Protein AF-A0A7S4EAM8-F1 (afdb_monomer_lite)

Radius of gyration: 18.19 Å; chains: 1; bounding box: 42×33×45 Å

Structure (mmCIF, N/CA/C/O backbone):
data_AF-A0A7S4EAM8-F1
#
_entry.id   AF-A0A7S4EAM8-F1
#
loop_
_atom_site.group_PDB
_atom_site.id
_atom_site.type_symbol
_atom_site.label_atom_id
_atom_site.label_alt_id
_atom_site.label_comp_id
_atom_site.label_asym_id
_atom_site.label_entity_id
_atom_site.label_seq_id
_atom_site.pdbx_PDB_ins_code
_atom_site.Cartn_x
_atom_site.Cartn_y
_atom_site.Cartn_z
_atom_site.occupancy
_atom_site.B_iso_or_equiv
_atom_site.auth_seq_id
_atom_site.auth_comp_id
_atom_site.auth_asym_id
_atom_site.auth_atom_id
_atom_site.pdbx_PDB_model_num
ATOM 1 N N . MET A 1 1 ? 9.326 -19.758 -16.135 1.00 71.94 1 MET A N 1
ATOM 2 C CA . MET A 1 1 ? 10.029 -18.900 -15.150 1.00 71.94 1 MET A CA 1
ATOM 3 C C . MET A 1 1 ? 9.401 -17.519 -14.934 1.00 71.94 1 MET A C 1
ATOM 5 O O . MET A 1 1 ? 9.452 -17.043 -13.809 1.00 71.94 1 MET A O 1
ATOM 9 N N . LEU A 1 2 ? 8.788 -16.874 -15.940 1.00 81.94 2 LEU A N 1
ATOM 10 C CA . LEU A 1 2 ? 8.243 -15.506 -15.801 1.00 81.94 2 LEU A CA 1
ATOM 11 C C . LEU A 1 2 ? 7.154 -15.363 -14.720 1.00 81.94 2 LEU A C 1
ATOM 13 O O . LEU A 1 2 ? 7.096 -14.338 -14.051 1.00 81.94 2 LEU A O 1
ATOM 17 N N . TRP A 1 3 ? 6.347 -16.407 -14.501 1.00 85.50 3 TRP A N 1
ATOM 18 C CA . TRP A 1 3 ? 5.339 -16.429 -13.436 1.00 85.50 3 TRP A CA 1
ATOM 19 C C . TRP A 1 3 ? 5.949 -16.332 -12.032 1.00 85.50 3 TRP A C 1
ATOM 21 O O . TRP A 1 3 ? 5.555 -15.470 -11.258 1.00 85.50 3 TRP A O 1
ATOM 31 N N . TYR A 1 4 ? 6.957 -17.154 -11.717 1.00 88.75 4 TYR A N 1
ATOM 32 C CA . TYR A 1 4 ? 7.618 -17.121 -10.405 1.00 88.75 4 TYR A CA 1
ATOM 33 C C . TYR A 1 4 ? 8.264 -15.769 -10.116 1.00 88.75 4 TYR A C 1
ATOM 35 O O . TYR A 1 4 ? 8.207 -15.287 -8.992 1.00 88.75 4 TYR A O 1
ATOM 43 N N . ARG A 1 5 ? 8.821 -15.126 -11.146 1.00 86.62 5 ARG A N 1
ATOM 44 C CA . ARG A 1 5 ? 9.391 -13.786 -11.019 1.00 86.62 5 ARG A CA 1
ATOM 45 C C . ARG A 1 5 ? 8.332 -12.722 -10.728 1.00 86.62 5 ARG A C 1
ATOM 47 O O . ARG A 1 5 ? 8.554 -11.856 -9.890 1.00 86.62 5 ARG A O 1
ATOM 54 N N . ALA A 1 6 ? 7.194 -12.786 -11.413 1.00 84.81 6 ALA A N 1
ATOM 55 C CA . ALA A 1 6 ? 6.064 -11.900 -11.156 1.00 84.81 6 ALA A CA 1
ATOM 56 C C . ALA A 1 6 ? 5.487 -12.114 -9.745 1.00 84.81 6 ALA A C 1
ATOM 58 O O . ALA A 1 6 ? 5.228 -11.147 -9.035 1.00 84.81 6 ALA A O 1
ATOM 59 N N . ALA A 1 7 ? 5.351 -13.374 -9.321 1.00 89.25 7 ALA A N 1
ATOM 60 C CA . ALA A 1 7 ? 4.890 -13.725 -7.985 1.00 89.25 7 ALA A CA 1
ATOM 61 C C . ALA A 1 7 ? 5.847 -13.208 -6.900 1.00 89.25 7 ALA A C 1
ATOM 63 O O . ALA A 1 7 ? 5.383 -12.580 -5.953 1.00 89.25 7 ALA A O 1
ATOM 64 N N . GLU A 1 8 ? 7.161 -13.411 -7.057 1.00 91.44 8 GLU A N 1
ATOM 65 C CA . GLU A 1 8 ? 8.184 -12.868 -6.153 1.00 91.44 8 GLU A CA 1
ATOM 66 C C . GLU A 1 8 ? 8.023 -11.352 -5.992 1.00 91.44 8 GLU A C 1
ATOM 68 O O . GLU A 1 8 ? 7.968 -10.863 -4.870 1.00 91.44 8 GLU A O 1
ATOM 73 N N . LEU A 1 9 ? 7.871 -10.623 -7.101 1.00 88.56 9 LEU A N 1
ATOM 74 C CA . LEU A 1 9 ? 7.753 -9.166 -7.093 1.00 88.56 9 LEU A CA 1
ATOM 75 C C . LEU A 1 9 ? 6.464 -8.670 -6.411 1.00 88.56 9 LEU A C 1
ATOM 77 O O . LEU A 1 9 ? 6.501 -7.713 -5.639 1.00 88.56 9 LEU A O 1
ATOM 81 N N . LYS A 1 10 ? 5.317 -9.320 -6.661 1.00 87.56 10 LYS A N 1
ATOM 82 C CA . LYS A 1 10 ? 4.053 -8.962 -5.989 1.00 87.56 10 LYS A CA 1
ATOM 83 C C . LYS A 1 10 ? 4.153 -9.196 -4.474 1.00 87.56 10 LYS A C 1
ATOM 85 O O . LYS A 1 10 ? 3.840 -8.292 -3.701 1.00 87.56 10 LYS A O 1
ATOM 90 N N . HIS A 1 11 ? 4.668 -10.351 -4.040 1.00 91.88 11 HIS A N 1
ATOM 91 C CA . HIS A 1 11 ? 4.856 -10.643 -2.610 1.00 91.88 11 HIS A CA 1
ATOM 92 C C . HIS A 1 11 ? 5.830 -9.669 -1.950 1.00 91.88 11 HIS A C 1
ATOM 94 O O . HIS A 1 11 ? 5.585 -9.196 -0.843 1.00 91.88 11 HIS A O 1
ATOM 100 N N . SER A 1 12 ? 6.918 -9.336 -2.641 1.00 91.12 12 SER A N 1
ATOM 101 C CA . SER A 1 12 ? 7.957 -8.471 -2.105 1.00 91.12 12 SER A CA 1
ATOM 102 C C . SER A 1 12 ? 7.451 -7.042 -1.878 1.00 91.12 12 SER A C 1
ATOM 104 O O . SER A 1 12 ? 7.731 -6.451 -0.838 1.00 91.12 12 SER A O 1
ATOM 106 N N . ARG A 1 13 ? 6.649 -6.498 -2.805 1.00 91.31 13 ARG A N 1
ATOM 107 C CA . ARG A 1 13 ? 6.007 -5.178 -2.664 1.00 91.31 13 ARG A CA 1
ATOM 108 C C . ARG A 1 13 ? 5.020 -5.138 -1.504 1.00 91.31 13 ARG A C 1
ATOM 110 O O . ARG A 1 13 ? 5.083 -4.221 -0.688 1.00 91.31 13 ARG A O 1
ATOM 117 N N . VAL A 1 14 ? 4.152 -6.145 -1.404 1.00 91.06 14 VAL A N 1
ATOM 118 C CA . VAL A 1 14 ? 3.183 -6.250 -0.303 1.00 91.06 14 VAL A CA 1
ATOM 119 C C . VAL A 1 14 ? 3.905 -6.378 1.038 1.00 91.06 14 VAL A C 1
ATOM 121 O O . VAL A 1 14 ? 3.537 -5.690 1.984 1.00 91.06 14 VAL A O 1
ATOM 124 N N . ALA A 1 15 ? 4.976 -7.173 1.119 1.00 94.00 15 ALA A N 1
ATOM 125 C CA . ALA A 1 15 ? 5.763 -7.317 2.341 1.00 94.00 15 ALA A CA 1
ATOM 126 C C . ALA A 1 15 ? 6.452 -6.009 2.761 1.00 94.00 15 ALA A C 1
ATOM 128 O O . ALA A 1 15 ? 6.440 -5.667 3.939 1.00 94.00 15 ALA A O 1
ATOM 129 N N . MET A 1 16 ? 7.005 -5.239 1.815 1.00 94.50 16 MET A N 1
ATOM 130 C CA . MET A 1 16 ? 7.590 -3.926 2.122 1.00 94.50 16 MET A CA 1
ATOM 131 C C . MET A 1 16 ? 6.550 -2.956 2.703 1.00 94.50 16 MET A C 1
ATOM 133 O O . MET A 1 16 ? 6.834 -2.297 3.702 1.00 94.50 16 MET A O 1
ATOM 137 N N . LEU A 1 17 ? 5.345 -2.906 2.121 1.00 92.25 17 LEU A N 1
ATOM 138 C CA . LEU A 1 17 ? 4.236 -2.091 2.636 1.00 92.25 17 LEU A CA 1
ATOM 139 C C . LEU A 1 17 ? 3.719 -2.596 3.990 1.00 92.25 17 LEU A C 1
ATOM 141 O O . LEU A 1 17 ? 3.366 -1.798 4.855 1.00 92.25 17 LEU A O 1
ATOM 145 N N . ALA A 1 18 ? 3.692 -3.912 4.199 1.00 92.44 18 ALA A N 1
ATOM 146 C CA . ALA A 1 18 ? 3.283 -4.504 5.467 1.00 92.44 18 ALA A CA 1
ATOM 147 C C . ALA A 1 18 ? 4.270 -4.163 6.592 1.00 92.44 18 ALA A C 1
ATOM 149 O O . ALA A 1 18 ? 3.840 -3.796 7.683 1.00 92.44 18 ALA A O 1
ATOM 150 N N . CYS A 1 19 ? 5.582 -4.205 6.326 1.00 93.44 19 CYS A N 1
ATOM 151 C CA . CYS A 1 19 ? 6.596 -3.833 7.311 1.00 93.44 19 CYS A CA 1
ATOM 152 C C . CYS A 1 19 ? 6.459 -2.373 7.763 1.00 93.44 19 CYS A C 1
ATOM 154 O O . CYS A 1 19 ? 6.500 -2.088 8.959 1.00 93.44 19 CYS A O 1
ATOM 156 N N . THR A 1 20 ? 6.277 -1.440 6.824 1.00 91.56 20 THR A N 1
ATOM 157 C CA . THR A 1 20 ? 6.089 -0.022 7.167 1.00 91.56 20 THR A CA 1
ATOM 158 C C . THR A 1 20 ? 4.752 0.214 7.863 1.00 91.56 20 THR A C 1
ATOM 160 O O . THR A 1 20 ? 4.709 0.937 8.856 1.00 91.56 20 THR A O 1
ATOM 163 N N . GLY A 1 21 ? 3.679 -0.443 7.414 1.00 90.44 21 GLY A N 1
ATOM 164 C CA . GLY A 1 21 ? 2.368 -0.396 8.062 1.00 90.44 21 GLY A CA 1
ATOM 165 C C . GLY A 1 21 ? 2.397 -0.908 9.504 1.00 90.44 21 GLY A C 1
ATOM 166 O O . GLY A 1 21 ? 1.777 -0.300 10.377 1.00 90.44 21 GLY A O 1
ATOM 167 N N . TRP A 1 22 ? 3.158 -1.969 9.780 1.00 91.44 22 TRP A N 1
ATOM 168 C CA . TRP A 1 22 ? 3.350 -2.482 11.137 1.00 91.44 22 TRP A CA 1
ATOM 169 C C . TRP A 1 22 ? 3.985 -1.427 12.046 1.00 91.44 22 TRP A C 1
ATOM 171 O O . TRP A 1 22 ? 3.459 -1.130 13.116 1.00 91.44 22 TRP A O 1
ATOM 181 N N . LEU A 1 23 ? 5.072 -0.795 11.589 1.00 90.31 23 LEU A N 1
ATOM 182 C CA . LEU A 1 23 ? 5.752 0.265 12.338 1.00 90.31 23 LEU A CA 1
ATOM 183 C C . LEU A 1 23 ? 4.829 1.464 12.599 1.00 90.31 23 LEU A C 1
ATOM 185 O O . LEU A 1 23 ? 4.773 1.954 13.722 1.00 90.31 23 LEU A O 1
ATOM 189 N N . VAL A 1 24 ? 4.075 1.915 11.593 1.00 90.38 24 VAL A N 1
ATOM 190 C CA . VAL A 1 24 ? 3.135 3.048 11.711 1.00 90.38 24 VAL A CA 1
ATOM 191 C C . VAL A 1 24 ? 2.077 2.798 12.792 1.00 90.38 24 VAL A C 1
ATOM 193 O O . VAL A 1 24 ? 1.802 3.692 13.592 1.00 90.38 24 VAL A O 1
ATOM 196 N N . ASN A 1 25 ? 1.529 1.582 12.860 1.00 88.00 25 ASN A N 1
ATOM 197 C CA . ASN A 1 25 ? 0.582 1.193 13.909 1.00 88.00 25 ASN A CA 1
ATOM 198 C C . ASN A 1 25 ? 1.252 1.142 15.294 1.00 88.00 25 ASN A C 1
ATOM 200 O O . ASN A 1 25 ? 0.690 1.652 16.262 1.00 88.00 25 ASN A O 1
ATOM 204 N N . GLN A 1 26 ? 2.481 0.616 15.382 1.00 87.19 26 GLN A N 1
ATOM 205 C CA . GLN A 1 26 ? 3.243 0.557 16.635 1.00 87.19 26 GLN A CA 1
ATOM 206 C C . GLN A 1 26 ? 3.552 1.956 17.200 1.00 87.19 26 GLN A C 1
ATOM 208 O O . GLN A 1 26 ? 3.520 2.155 18.414 1.00 87.19 26 GLN A O 1
ATOM 213 N N . TYR A 1 27 ? 3.838 2.921 16.319 1.00 88.19 27 TYR A N 1
ATOM 214 C CA . TYR A 1 27 ? 4.074 4.327 16.663 1.00 88.19 27 TYR A CA 1
ATOM 215 C C . TYR A 1 27 ? 2.787 5.139 16.861 1.00 88.19 27 TYR A C 1
ATOM 217 O O . TYR A 1 27 ? 2.871 6.345 17.082 1.00 88.19 27 TYR A O 1
ATOM 225 N N . GLU A 1 28 ? 1.610 4.506 16.786 1.00 85.75 28 GLU A N 1
ATOM 226 C CA . GLU A 1 28 ? 0.312 5.165 16.978 1.00 85.75 28 GLU A CA 1
ATOM 227 C C . GLU A 1 28 ? 0.084 6.341 16.013 1.00 85.75 28 GLU A C 1
ATOM 229 O O . GLU A 1 28 ? -0.576 7.330 16.333 1.00 85.75 28 GLU A O 1
ATOM 234 N N . LEU A 1 29 ? 0.620 6.228 14.796 1.00 85.62 29 LEU A N 1
ATOM 235 C CA . LEU A 1 29 ? 0.434 7.212 13.737 1.00 85.62 29 LEU A CA 1
ATOM 236 C C . LEU A 1 29 ? -0.862 6.907 12.977 1.00 85.62 29 LEU A C 1
ATOM 238 O O . LEU A 1 29 ? -0.855 6.301 11.907 1.00 85.62 29 LEU A O 1
ATOM 242 N N . TYR A 1 30 ? -1.990 7.321 13.548 1.00 85.62 30 TYR A N 1
ATOM 243 C CA . TYR A 1 30 ? -3.313 7.204 12.934 1.00 85.62 30 TYR A CA 1
ATOM 244 C C . TYR A 1 30 ? -3.797 8.526 12.335 1.00 85.62 30 TYR A C 1
ATOM 246 O O . TYR A 1 30 ? -3.434 9.619 12.772 1.00 85.62 30 TYR A O 1
ATOM 254 N N . PHE A 1 31 ? -4.676 8.424 11.338 1.00 85.50 31 PHE A N 1
ATOM 255 C CA . PHE A 1 31 ? -5.352 9.592 10.788 1.00 85.50 31 PHE A CA 1
ATOM 256 C C . PHE A 1 31 ? -6.264 10.240 11.841 1.00 85.50 31 PHE A C 1
ATOM 258 O O . PHE A 1 31 ? -6.960 9.530 12.574 1.00 85.50 31 PHE A O 1
ATOM 265 N N . PRO A 1 32 ? -6.309 11.582 11.915 1.00 83.88 32 PRO A N 1
ATOM 266 C CA . PRO A 1 32 ? -7.252 12.259 12.789 1.00 83.88 32 PRO A CA 1
ATOM 267 C C . PRO A 1 32 ? -8.683 12.035 12.281 1.00 83.88 32 PRO A C 1
ATOM 269 O O . PRO A 1 32 ? -8.987 12.307 11.120 1.00 83.88 32 PRO A O 1
ATOM 272 N N . GLY A 1 33 ? -9.571 11.556 13.155 1.00 84.94 33 GLY A N 1
ATOM 273 C CA . GLY A 1 33 ? -10.999 11.407 12.868 1.00 84.94 33 GLY A CA 1
ATOM 274 C C . GLY A 1 33 ? -11.544 9.991 13.046 1.00 84.94 33 GLY A C 1
ATOM 275 O O . GLY A 1 33 ? -10.960 9.141 13.725 1.00 84.94 33 GLY A O 1
ATOM 276 N N . ASN A 1 34 ? -12.710 9.764 12.442 1.00 84.75 34 ASN A N 1
ATOM 277 C CA . ASN A 1 34 ? -13.462 8.521 12.547 1.00 84.75 34 ASN A CA 1
ATOM 278 C C . ASN A 1 34 ? -13.310 7.669 11.286 1.00 84.75 34 ASN A C 1
ATOM 280 O O . ASN A 1 34 ? -13.506 8.156 10.178 1.00 84.75 34 ASN A O 1
ATOM 284 N N . LEU A 1 35 ? -13.013 6.385 11.483 1.00 82.06 35 LEU A N 1
ATOM 285 C CA . LEU A 1 35 ? -13.035 5.353 10.449 1.00 82.06 35 LEU A CA 1
ATOM 286 C C . LEU A 1 35 ? -14.474 5.043 10.008 1.00 82.06 35 LEU A C 1
ATOM 288 O O . LEU A 1 35 ? -14.736 4.831 8.830 1.00 82.06 35 LEU A O 1
ATOM 292 N N . ALA A 1 36 ? -15.402 4.993 10.963 1.00 80.25 36 ALA A N 1
ATOM 293 C CA . ALA A 1 36 ? -16.825 4.746 10.738 1.00 80.25 36 ALA A CA 1
ATOM 294 C C . ALA A 1 36 ? -17.656 5.519 11.771 1.00 80.25 36 ALA A C 1
ATOM 296 O O . ALA A 1 36 ? -17.097 6.073 12.719 1.00 80.25 36 ALA A O 1
ATOM 297 N N . ALA A 1 37 ? -18.983 5.560 11.616 1.00 77.94 37 ALA A N 1
ATOM 298 C CA . ALA A 1 37 ? -19.870 6.240 12.561 1.00 77.94 37 ALA A CA 1
ATOM 299 C C . ALA A 1 37 ? -19.583 5.790 14.011 1.00 77.94 37 ALA A C 1
ATOM 301 O O . ALA A 1 37 ? -19.830 4.645 14.378 1.00 77.94 37 ALA A O 1
ATOM 302 N N . GLY A 1 38 ? -19.003 6.688 14.816 1.00 76.00 38 GLY A N 1
ATOM 303 C CA . GLY A 1 38 ? -18.650 6.433 16.217 1.00 76.00 38 GLY A CA 1
ATOM 304 C C . GLY A 1 38 ? -17.365 5.630 16.471 1.00 76.00 38 GLY A C 1
ATOM 305 O O . GLY A 1 38 ? -17.080 5.332 17.628 1.00 76.00 38 GLY A O 1
ATOM 306 N N . LYS A 1 39 ? -16.568 5.291 15.445 1.00 81.44 39 LYS A N 1
ATOM 307 C CA . LYS A 1 39 ? -15.309 4.543 15.607 1.00 81.44 39 LYS A CA 1
ATOM 308 C C . LYS A 1 39 ? -14.106 5.351 15.129 1.00 81.44 39 LYS A C 1
ATOM 310 O O . LYS A 1 39 ? -13.887 5.473 13.927 1.00 81.44 39 LYS A O 1
ATOM 315 N N . ALA A 1 40 ? -13.333 5.886 16.073 1.00 84.75 40 ALA A N 1
ATOM 316 C CA . ALA A 1 40 ? -12.096 6.620 15.807 1.00 84.75 40 ALA A CA 1
ATOM 317 C C . ALA A 1 40 ? -10.978 5.699 15.292 1.00 84.75 40 ALA A C 1
ATOM 319 O O . ALA A 1 40 ? -10.892 4.547 15.706 1.00 84.75 40 ALA A O 1
ATOM 320 N N . PHE A 1 41 ? -10.075 6.205 14.447 1.00 82.25 41 PHE A N 1
ATOM 321 C CA . PHE A 1 41 ? -8.881 5.434 14.054 1.00 82.25 41 PHE A CA 1
ATOM 322 C C . PHE A 1 41 ? -7.983 5.107 15.255 1.00 82.25 41 PHE A C 1
ATOM 324 O O . PHE A 1 41 ? -7.426 4.017 15.335 1.00 82.25 41 PHE A O 1
ATOM 331 N N . ALA A 1 42 ? -7.919 6.015 16.232 1.00 83.31 42 ALA A N 1
ATOM 332 C CA . ALA A 1 42 ? -7.162 5.834 17.467 1.00 83.31 42 ALA A CA 1
ATOM 333 C C . ALA A 1 42 ? -7.656 4.660 18.336 1.00 83.31 42 ALA A C 1
ATOM 335 O O . ALA A 1 42 ? -6.905 4.154 19.163 1.00 83.31 42 ALA A O 1
ATOM 336 N N . SER A 1 43 ? -8.912 4.218 18.177 1.00 83.94 43 SER A N 1
ATOM 337 C CA . SER A 1 43 ? -9.490 3.163 19.021 1.00 83.94 43 SER A CA 1
ATOM 338 C C . SER A 1 43 ? -9.242 1.741 18.513 1.00 83.94 43 SER A C 1
ATOM 340 O O . SER A 1 43 ? -9.718 0.789 19.128 1.00 83.94 43 SER A O 1
ATOM 342 N N . LEU A 1 44 ? -8.513 1.574 17.404 1.00 81.56 44 LEU A N 1
ATOM 343 C CA . LEU A 1 44 ? -8.213 0.263 16.819 1.00 81.56 44 LEU A CA 1
ATOM 344 C C . LEU A 1 44 ? -7.105 -0.498 17.568 1.00 81.56 44 LEU A C 1
ATOM 346 O O . LEU A 1 44 ? -7.042 -1.717 17.456 1.00 81.56 44 LEU A O 1
ATOM 350 N N . GLY A 1 45 ? -6.288 0.194 18.367 1.00 80.75 45 GLY A N 1
ATOM 351 C CA . GLY A 1 45 ? -5.183 -0.399 19.125 1.00 80.75 45 GLY A CA 1
ATOM 352 C C . GLY A 1 45 ? -3.830 -0.288 18.415 1.00 80.75 45 GLY A C 1
ATOM 353 O O . GLY A 1 45 ? -3.742 0.195 17.289 1.00 80.75 45 GLY A O 1
ATOM 354 N N . LYS A 1 46 ? -2.764 -0.712 19.110 1.00 82.94 46 LYS A N 1
ATOM 355 C CA . LYS A 1 46 ? -1.377 -0.623 18.613 1.00 82.94 46 LYS A CA 1
ATOM 356 C C . LYS A 1 46 ? -0.946 -1.856 17.827 1.00 82.94 46 LYS A C 1
ATOM 358 O O . LYS A 1 46 ? -0.142 -1.739 16.909 1.00 82.94 46 LYS A O 1
ATOM 363 N N . ASN A 1 47 ? -1.446 -3.037 18.208 1.00 86.56 47 ASN A N 1
ATOM 364 C CA . ASN A 1 47 ? -1.104 -4.270 17.512 1.00 86.56 47 ASN A CA 1
ATOM 365 C C . ASN A 1 47 ? -1.866 -4.311 16.171 1.00 86.56 47 ASN A C 1
ATOM 367 O O . ASN A 1 47 ? -3.100 -4.272 16.180 1.00 86.56 47 ASN A O 1
ATOM 371 N N . PRO A 1 48 ? -1.177 -4.412 15.020 1.00 86.25 48 PRO A N 1
ATOM 372 C CA . PRO A 1 48 ? -1.828 -4.404 13.708 1.00 86.25 48 PRO A CA 1
ATOM 373 C C . PRO A 1 48 ? -2.850 -5.529 13.510 1.00 86.25 48 PRO A C 1
ATOM 375 O O . PRO A 1 48 ? -3.840 -5.345 12.801 1.00 86.25 48 PRO A O 1
ATOM 378 N N . LEU A 1 49 ? -2.643 -6.689 14.143 1.00 88.44 49 LEU A N 1
ATOM 379 C CA . LEU A 1 49 ? -3.565 -7.823 14.050 1.00 88.44 49 LEU A CA 1
ATOM 380 C C . LEU A 1 49 ? -4.864 -7.547 14.812 1.00 88.44 49 LEU A C 1
ATOM 382 O O . LEU A 1 49 ? -5.959 -7.834 14.317 1.00 88.44 49 LEU A O 1
ATOM 386 N N . GLU A 1 50 ? -4.752 -6.925 15.985 1.00 88.12 50 GLU A N 1
ATOM 387 C CA . GLU A 1 50 ? -5.904 -6.475 16.764 1.00 88.12 50 GLU A CA 1
ATOM 388 C C . GLU A 1 50 ? -6.638 -5.345 16.039 1.00 88.12 50 GLU A C 1
ATOM 390 O O . GLU A 1 50 ? -7.861 -5.411 15.902 1.00 88.12 50 GLU A O 1
ATOM 395 N N . ALA A 1 51 ? -5.905 -4.384 15.471 1.00 88.56 51 ALA A N 1
ATOM 396 C CA . ALA A 1 51 ? -6.465 -3.294 14.677 1.00 88.56 51 ALA A CA 1
ATOM 397 C C . ALA A 1 51 ? -7.245 -3.810 13.458 1.00 88.56 51 ALA A C 1
ATOM 399 O O . ALA A 1 51 ? -8.368 -3.363 13.184 1.00 88.56 51 ALA A O 1
ATOM 400 N N . TRP A 1 52 ? -6.712 -4.820 12.762 1.00 89.44 52 TRP A N 1
ATOM 401 C CA . TRP A 1 52 ? -7.443 -5.495 11.695 1.00 89.44 52 TRP A CA 1
ATOM 402 C C . TRP A 1 52 ? -8.692 -6.191 12.233 1.00 89.44 52 TRP A C 1
ATOM 404 O O . TRP A 1 52 ? -9.775 -6.012 11.679 1.00 89.44 52 TRP A O 1
ATOM 414 N N . SER A 1 53 ? -8.601 -6.933 13.339 1.00 88.69 53 SER A N 1
ATOM 415 C CA . SER A 1 53 ? -9.767 -7.597 13.937 1.00 88.69 53 SER A CA 1
ATOM 416 C C . SER A 1 53 ? -10.871 -6.597 14.312 1.00 88.69 53 SER A C 1
ATOM 418 O O . SER A 1 53 ? -12.034 -6.827 13.972 1.00 88.69 53 SER A O 1
ATOM 420 N N . ALA A 1 54 ? -10.492 -5.444 14.872 1.00 88.44 54 ALA A N 1
ATOM 421 C CA . ALA A 1 54 ? -11.384 -4.382 15.309 1.00 88.44 54 ALA A CA 1
ATOM 422 C C . ALA A 1 54 ? -12.003 -3.601 14.141 1.00 88.44 54 ALA A C 1
ATOM 424 O O . ALA A 1 54 ? -13.057 -2.989 14.312 1.00 88.44 54 ALA A O 1
ATOM 425 N N . THR A 1 55 ? -11.405 -3.605 12.952 1.00 88.50 55 THR A N 1
ATOM 426 C CA . THR A 1 55 ? -11.956 -2.895 11.790 1.00 88.50 55 THR A CA 1
ATOM 427 C C . THR A 1 55 ? -13.373 -3.411 11.454 1.00 88.50 55 THR A C 1
ATOM 429 O O . THR A 1 55 ? -13.573 -4.631 11.406 1.00 88.50 55 THR A O 1
ATOM 432 N N . PRO A 1 56 ? -14.369 -2.524 11.230 1.00 90.12 56 PRO A N 1
ATOM 433 C CA . PRO A 1 56 ? -15.727 -2.921 10.852 1.00 90.12 56 PRO A CA 1
ATOM 434 C C . PRO A 1 56 ? -15.750 -3.815 9.609 1.00 90.12 56 PRO A C 1
ATOM 436 O O . PRO A 1 56 ? -14.920 -3.657 8.711 1.00 90.12 56 PRO A O 1
ATOM 439 N N . TYR A 1 57 ? -16.721 -4.729 9.539 1.00 89.12 57 TYR A N 1
ATOM 440 C CA . TYR A 1 57 ? -16.836 -5.689 8.437 1.00 89.12 57 TYR A CA 1
ATOM 441 C C . TYR A 1 57 ? -16.918 -4.999 7.069 1.00 89.12 57 TYR A C 1
ATOM 443 O O . TYR A 1 57 ? -16.141 -5.329 6.174 1.00 89.12 57 TYR A O 1
ATOM 451 N N . ASP A 1 58 ? -17.765 -3.976 6.944 1.00 89.38 58 ASP A N 1
ATOM 452 C CA . ASP A 1 58 ? -17.938 -3.230 5.693 1.00 89.38 58 ASP A CA 1
ATOM 453 C C . ASP A 1 58 ? -16.626 -2.590 5.217 1.00 89.38 58 ASP A C 1
ATOM 455 O O . ASP A 1 58 ? -16.310 -2.626 4.029 1.00 89.38 58 ASP A O 1
ATOM 459 N N . GLY A 1 59 ? -15.811 -2.080 6.148 1.00 8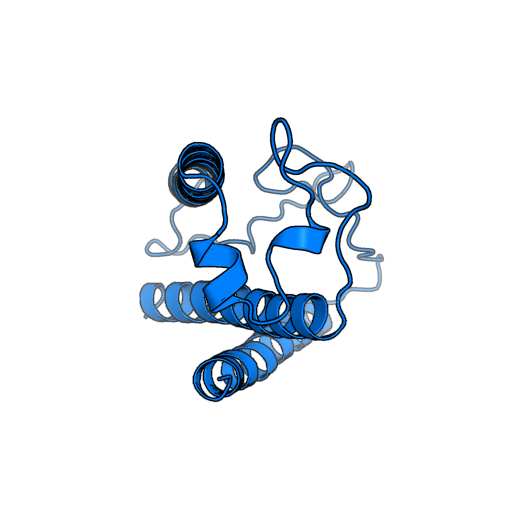7.94 59 GLY A N 1
ATOM 460 C CA . GLY A 1 59 ? -14.493 -1.519 5.841 1.00 87.94 59 GLY A CA 1
ATOM 461 C C . GLY A 1 59 ? -13.519 -2.572 5.307 1.00 87.94 59 GLY A C 1
ATOM 462 O O . GLY A 1 59 ? -12.820 -2.328 4.326 1.00 87.94 59 GLY A O 1
ATOM 463 N N . LYS A 1 60 ? -13.517 -3.780 5.887 1.00 89.94 60 LYS A N 1
ATOM 464 C CA . LYS A 1 60 ? -12.701 -4.902 5.386 1.00 89.94 60 LYS A CA 1
ATOM 465 C C . LYS A 1 60 ? -13.108 -5.297 3.971 1.00 89.94 60 LYS A C 1
ATOM 467 O O . LYS A 1 60 ? -12.241 -5.497 3.123 1.00 89.94 60 LYS A O 1
ATOM 472 N N . VAL A 1 61 ? -14.413 -5.388 3.712 1.00 92.94 61 VAL A N 1
ATOM 473 C CA . VAL A 1 61 ? -14.945 -5.732 2.386 1.00 92.94 61 VAL A CA 1
ATOM 474 C C . VAL A 1 61 ? -14.552 -4.675 1.357 1.00 92.94 61 VAL A C 1
ATOM 476 O O . VAL A 1 61 ? -14.081 -5.036 0.283 1.00 92.94 61 VAL A O 1
ATOM 479 N N . GLN A 1 62 ? -14.662 -3.385 1.690 1.00 90.88 62 GLN A N 1
ATOM 480 C CA . GLN A 1 62 ? -14.240 -2.296 0.803 1.00 90.88 62 GLN A CA 1
ATOM 481 C C . GLN A 1 62 ? -12.748 -2.374 0.454 1.00 90.88 62 GLN A C 1
ATOM 483 O O . GLN A 1 62 ? -12.394 -2.262 -0.719 1.00 90.88 62 GLN A O 1
ATOM 488 N N . ILE A 1 63 ? -11.881 -2.620 1.443 1.00 90.31 63 ILE A N 1
ATOM 489 C CA . ILE A 1 63 ? -10.432 -2.762 1.228 1.00 90.31 63 ILE A CA 1
ATOM 490 C C . ILE A 1 63 ? -10.135 -3.957 0.314 1.00 90.31 63 ILE A C 1
ATOM 492 O O . ILE A 1 63 ? -9.432 -3.809 -0.685 1.00 90.31 63 ILE A O 1
ATOM 496 N N . LEU A 1 64 ? -10.690 -5.133 0.619 1.00 91.25 64 LEU A N 1
ATOM 497 C CA . LEU A 1 64 ? -10.462 -6.342 -0.177 1.00 91.25 64 LEU A CA 1
ATOM 498 C C . LEU A 1 64 ? -11.007 -6.202 -1.599 1.00 91.25 64 LEU A C 1
ATOM 500 O O . LEU A 1 64 ? -10.364 -6.651 -2.545 1.00 91.25 64 LEU A O 1
ATOM 504 N N . PHE A 1 65 ? -12.157 -5.551 -1.768 1.00 91.94 65 PHE A N 1
ATOM 505 C CA . PHE A 1 65 ? -12.731 -5.295 -3.082 1.00 91.94 65 PHE A CA 1
ATOM 506 C C . PHE A 1 65 ? -11.873 -4.321 -3.896 1.00 91.94 65 PHE A C 1
ATOM 508 O O . PHE A 1 65 ? -11.611 -4.579 -5.068 1.00 91.94 65 PHE A O 1
ATOM 515 N N . ALA A 1 66 ? -11.369 -3.248 -3.281 1.00 87.88 66 ALA A N 1
ATOM 516 C CA . ALA A 1 66 ? -10.468 -2.305 -3.941 1.00 87.88 66 ALA A CA 1
ATOM 517 C C . ALA A 1 66 ? -9.154 -2.975 -4.381 1.00 87.88 66 ALA A C 1
ATOM 519 O O . ALA A 1 66 ? -8.732 -2.798 -5.525 1.00 87.88 66 ALA A O 1
ATOM 520 N N . ILE A 1 67 ? -8.544 -3.796 -3.515 1.00 87.62 67 ILE A N 1
ATOM 521 C CA . ILE A 1 67 ? -7.358 -4.601 -3.860 1.00 87.62 67 ILE A CA 1
ATOM 522 C C . ILE A 1 67 ? -7.691 -5.572 -4.998 1.00 87.62 67 ILE A C 1
ATOM 524 O O . ILE A 1 67 ? -6.939 -5.672 -5.965 1.00 87.62 67 ILE A O 1
ATOM 528 N N . GLY A 1 68 ? -8.837 -6.251 -4.915 1.00 86.69 68 GLY A N 1
ATOM 529 C CA . GLY A 1 68 ? -9.306 -7.173 -5.945 1.00 86.69 68 GLY A CA 1
ATOM 530 C C . GLY A 1 68 ? -9.480 -6.502 -7.306 1.00 86.69 68 GLY A C 1
ATOM 531 O O . GLY A 1 68 ? -9.031 -7.049 -8.308 1.00 86.69 68 GLY A O 1
ATOM 532 N N . LEU A 1 69 ? -10.064 -5.301 -7.354 1.00 84.06 69 LEU A N 1
ATOM 533 C CA . LEU A 1 69 ? -10.192 -4.520 -8.586 1.00 84.06 69 LEU A CA 1
ATOM 534 C C . LEU A 1 69 ? -8.835 -4.072 -9.135 1.00 84.06 69 LEU A C 1
ATOM 536 O O . LEU A 1 69 ? -8.623 -4.153 -10.344 1.00 84.06 69 LEU A O 1
ATOM 540 N N . ALA A 1 70 ? -7.916 -3.635 -8.271 1.00 78.69 70 ALA A N 1
ATOM 541 C CA . ALA A 1 70 ? -6.569 -3.246 -8.679 1.00 78.69 70 ALA A CA 1
ATOM 542 C C . ALA A 1 70 ? -5.797 -4.430 -9.293 1.00 78.69 70 ALA A C 1
ATOM 544 O O . ALA A 1 70 ? -5.218 -4.303 -10.372 1.00 78.69 70 ALA A O 1
ATOM 545 N N . GLU A 1 71 ? -5.839 -5.602 -8.652 1.00 80.44 71 GLU A N 1
ATOM 546 C CA . GLU A 1 71 ? -5.208 -6.825 -9.163 1.00 80.44 71 GLU A CA 1
ATOM 547 C C . GLU A 1 71 ? -5.888 -7.318 -10.444 1.00 80.44 71 GLU A C 1
ATOM 549 O O . GLU A 1 71 ? -5.203 -7.640 -11.416 1.00 80.44 71 GLU A O 1
ATOM 554 N N . PHE A 1 72 ? -7.222 -7.305 -10.498 1.00 80.25 72 PHE A N 1
ATOM 555 C CA . PHE A 1 72 ? -7.976 -7.676 -11.694 1.00 80.25 72 PHE A CA 1
ATOM 556 C C . PHE A 1 72 ? -7.615 -6.772 -12.877 1.00 80.25 72 PHE A C 1
ATOM 558 O O . PHE A 1 72 ? -7.312 -7.258 -13.963 1.00 80.25 72 PHE A O 1
ATOM 565 N N . HIS A 1 73 ? -7.551 -5.457 -12.673 1.00 72.56 73 HIS A N 1
ATOM 566 C CA . HIS A 1 73 ? -7.164 -4.527 -13.729 1.00 72.56 73 HIS A CA 1
ATOM 567 C C . HIS A 1 73 ? -5.682 -4.648 -14.125 1.00 72.56 73 HIS A C 1
ATOM 569 O O . HIS A 1 73 ? -5.332 -4.340 -15.258 1.00 72.56 73 HIS A O 1
ATOM 575 N N . SER A 1 74 ? -4.800 -5.158 -13.258 1.00 69.06 74 SER A N 1
ATOM 576 C CA . SER A 1 74 ? -3.409 -5.445 -13.647 1.00 69.06 74 SER A CA 1
ATOM 577 C C . SER A 1 74 ? -3.290 -6.583 -14.675 1.00 69.06 74 SER A C 1
ATOM 579 O O . SER A 1 74 ? -2.369 -6.579 -15.495 1.00 69.06 74 SER A O 1
ATOM 581 N N . GLU A 1 75 ? -4.244 -7.521 -14.661 1.00 70.38 75 GLU A N 1
ATOM 582 C CA . GLU A 1 75 ? -4.308 -8.673 -15.570 1.00 70.38 75 GLU A CA 1
ATOM 583 C C . GLU A 1 75 ? -5.168 -8.392 -16.816 1.00 70.38 75 GLU A C 1
ATOM 585 O O . GLU A 1 75 ? -4.851 -8.859 -17.912 1.00 70.38 75 GLU A O 1
ATOM 590 N N . PHE A 1 76 ? -6.244 -7.610 -16.654 1.00 63.03 76 PHE A N 1
ATOM 591 C CA . PHE A 1 76 ? -7.229 -7.282 -17.697 1.00 63.03 76 PHE A CA 1
ATOM 592 C C . PHE A 1 76 ? -7.083 -5.877 -18.296 1.00 63.03 76 PHE A C 1
ATOM 594 O O . PHE A 1 76 ? -7.822 -5.529 -19.219 1.00 63.03 76 PHE A O 1
ATOM 601 N N . GLY A 1 77 ? -6.166 -5.061 -17.776 1.00 58.19 77 GLY A N 1
ATOM 602 C CA . GLY A 1 77 ? -5.889 -3.717 -18.275 1.00 58.19 77 GLY A CA 1
ATOM 603 C C . GLY A 1 77 ? -5.435 -3.738 -19.731 1.00 58.19 77 GLY A C 1
ATOM 604 O O . GLY A 1 77 ? -5.107 -4.791 -20.278 1.00 58.19 77 GLY A O 1
ATOM 605 N N . THR A 1 78 ? -5.415 -2.563 -20.362 1.00 53.25 78 THR A N 1
ATOM 606 C CA . THR A 1 78 ? -5.135 -2.324 -21.794 1.00 53.25 78 THR A CA 1
ATOM 607 C C . THR A 1 78 ? -3.683 -2.649 -22.201 1.00 53.25 78 THR A C 1
ATOM 609 O O . THR A 1 78 ? -3.017 -1.894 -22.902 1.00 53.25 78 THR A O 1
ATOM 612 N N . TYR A 1 79 ? -3.141 -3.780 -21.763 1.00 56.62 79 TYR A N 1
ATOM 613 C CA . TYR A 1 79 ? -1.827 -4.270 -22.131 1.00 56.62 79 TYR A CA 1
ATOM 614 C C . TYR A 1 79 ? -1.890 -5.062 -23.419 1.00 56.62 79 TYR A C 1
ATOM 616 O O . TYR A 1 79 ? -2.706 -5.962 -23.597 1.00 56.62 79 TYR A O 1
ATOM 624 N N . LYS A 1 80 ? -0.918 -4.810 -24.294 1.00 54.66 80 LYS A N 1
ATOM 625 C CA . LYS A 1 80 ? -0.762 -5.571 -25.537 1.00 54.66 80 LYS A CA 1
ATOM 626 C C . LYS A 1 80 ? -0.356 -7.039 -25.297 1.00 54.66 80 LYS A C 1
ATOM 628 O O . LYS A 1 80 ? -0.491 -7.847 -26.214 1.00 54.66 80 LYS A O 1
ATOM 633 N N . LYS A 1 81 ? 0.162 -7.414 -24.109 1.00 68.38 81 LYS A N 1
ATOM 634 C CA . LYS A 1 81 ? 0.615 -8.791 -23.812 1.00 68.38 81 LYS A CA 1
ATOM 635 C C . LYS A 1 81 ? 0.759 -9.084 -22.308 1.00 68.38 81 LYS A C 1
ATOM 637 O O . LYS A 1 81 ? 1.433 -8.340 -21.606 1.00 68.38 81 LYS A O 1
ATOM 642 N N . HIS A 1 82 ? 0.214 -10.210 -21.841 1.00 72.88 82 HIS A N 1
ATOM 643 C CA . HIS A 1 82 ? 0.397 -10.718 -20.471 1.00 72.88 82 HIS A CA 1
ATOM 644 C C . HIS A 1 82 ? 1.863 -11.117 -20.195 1.00 72.88 82 HIS A C 1
ATOM 646 O O . HIS A 1 82 ? 2.558 -11.605 -21.096 1.00 72.88 82 HIS A O 1
ATOM 652 N N . PHE A 1 83 ? 2.341 -10.969 -18.954 1.00 76.00 83 PHE A N 1
ATOM 653 C CA . PHE A 1 83 ? 3.750 -11.201 -18.593 1.00 76.00 83 PHE A CA 1
ATOM 654 C C . PHE A 1 83 ? 4.223 -12.638 -18.858 1.00 76.00 83 PHE A C 1
ATOM 656 O O . PHE A 1 83 ? 5.354 -12.843 -19.292 1.00 76.00 83 PHE A O 1
ATOM 663 N N . THR A 1 84 ? 3.363 -13.655 -18.723 1.00 77.69 84 THR A N 1
ATOM 664 C CA . THR A 1 84 ? 3.723 -15.045 -19.098 1.00 77.69 84 THR A CA 1
ATOM 665 C C . THR A 1 84 ? 3.920 -15.246 -20.598 1.00 77.69 84 THR A C 1
ATOM 667 O O . THR A 1 84 ? 4.531 -16.229 -21.008 1.00 77.69 84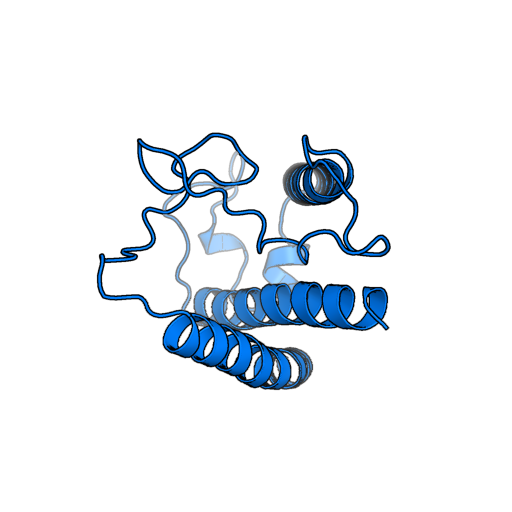 THR A O 1
ATOM 670 N N . ARG A 1 85 ? 3.448 -14.310 -21.426 1.00 78.69 85 ARG A N 1
ATOM 671 C CA . ARG A 1 85 ? 3.644 -14.315 -22.878 1.00 78.69 85 ARG A CA 1
ATOM 672 C C . ARG A 1 85 ? 4.786 -13.379 -23.298 1.00 78.69 85 ARG A C 1
ATOM 674 O O . ARG A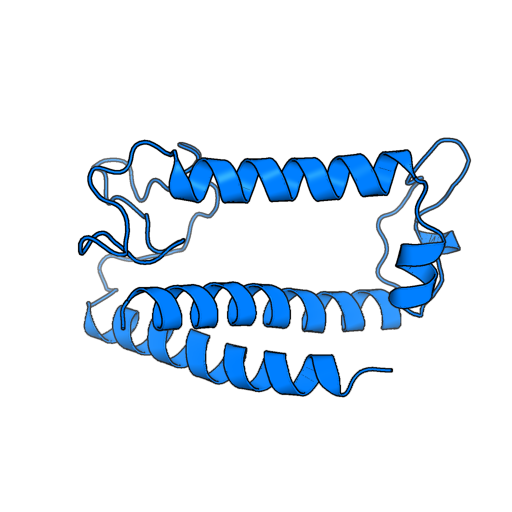 1 85 ? 4.939 -13.121 -24.488 1.00 78.69 85 ARG A O 1
ATOM 681 N N . GLY A 1 86 ? 5.601 -12.887 -22.362 1.00 70.38 86 GLY A N 1
ATOM 682 C CA . GLY A 1 86 ? 6.707 -11.962 -22.637 1.00 70.38 86 GLY A CA 1
ATOM 683 C C . GLY A 1 86 ? 6.295 -10.489 -22.646 1.00 70.38 86 GLY A C 1
ATOM 684 O O . GLY A 1 86 ? 6.977 -9.673 -23.257 1.00 70.38 86 GLY A O 1
ATOM 685 N N . GLY A 1 87 ? 5.159 -10.163 -22.025 1.00 71.56 87 GLY A N 1
ATOM 686 C CA . GLY A 1 87 ? 4.821 -8.788 -21.665 1.00 71.56 87 GLY A CA 1
ATOM 687 C C . GLY A 1 87 ? 5.648 -8.263 -20.482 1.00 71.56 87 GLY A C 1
ATOM 688 O O . GLY A 1 87 ? 6.390 -9.033 -19.860 1.00 71.56 87 GLY A O 1
ATOM 689 N N . PRO A 1 88 ? 5.523 -6.966 -20.155 1.00 71.44 88 PRO A N 1
ATOM 690 C CA . PRO A 1 88 ? 6.175 -6.377 -18.989 1.00 71.44 88 PRO A CA 1
ATOM 691 C C . PRO A 1 88 ? 5.716 -7.064 -17.697 1.00 71.44 88 PRO A C 1
ATOM 693 O O . PRO A 1 88 ? 4.569 -7.491 -17.588 1.00 71.44 88 PRO A O 1
ATOM 696 N N . LEU A 1 89 ? 6.618 -7.169 -16.716 1.00 71.75 89 LEU A N 1
ATOM 697 C CA . LEU A 1 89 ? 6.281 -7.676 -15.383 1.00 71.75 89 LEU A CA 1
ATOM 698 C C . LEU A 1 89 ? 5.231 -6.768 -14.708 1.00 71.75 89 LEU A C 1
ATOM 700 O O . LEU A 1 89 ? 5.215 -5.562 -14.978 1.00 71.75 89 LEU A O 1
ATOM 704 N N . PRO A 1 90 ? 4.372 -7.321 -13.831 1.00 65.94 90 PRO A N 1
ATOM 705 C CA . PRO A 1 90 ? 3.309 -6.560 -13.178 1.00 65.94 90 PRO A CA 1
ATOM 706 C C . PRO A 1 90 ? 3.867 -5.343 -12.435 1.00 65.94 90 PRO A C 1
ATOM 708 O O . PRO A 1 90 ? 4.849 -5.443 -11.698 1.00 65.94 90 PRO A O 1
ATOM 711 N N . GLY A 1 91 ? 3.254 -4.180 -12.673 1.00 61.97 91 GLY A N 1
ATOM 712 C CA . GLY A 1 91 ? 3.682 -2.909 -12.093 1.00 61.97 91 GLY A CA 1
ATOM 713 C C . GLY A 1 91 ? 5.017 -2.364 -12.622 1.00 61.97 91 GLY A C 1
ATOM 714 O O . GLY A 1 91 ? 5.558 -1.442 -12.022 1.00 61.97 91 GLY A O 1
ATOM 715 N N . ASN A 1 92 ? 5.534 -2.906 -13.732 1.00 61.44 92 ASN A N 1
ATOM 716 C CA . ASN A 1 92 ? 6.509 -2.252 -14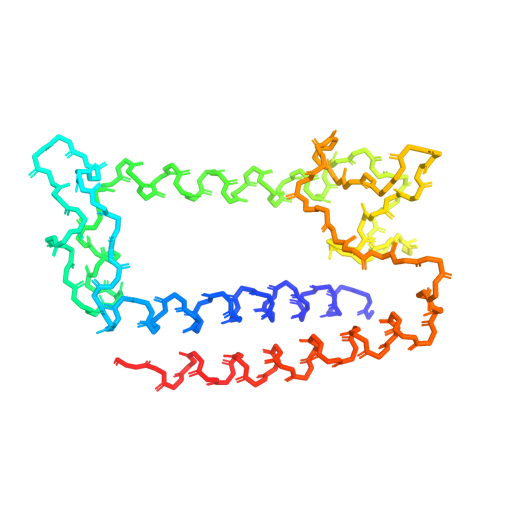.615 1.00 61.44 92 ASN A CA 1
ATOM 717 C C . ASN A 1 92 ? 5.842 -1.804 -15.932 1.00 61.44 92 ASN A C 1
ATOM 719 O O . ASN A 1 92 ? 6.403 -1.873 -17.024 1.00 61.44 92 ASN A O 1
ATOM 723 N N . GLN A 1 93 ? 4.575 -1.431 -15.817 1.00 59.94 93 GLN A N 1
ATOM 724 C CA . GLN A 1 93 ? 3.652 -1.133 -16.902 1.00 59.94 93 GLN A CA 1
ATOM 725 C C . GLN A 1 93 ? 3.566 0.381 -17.127 1.00 59.94 93 GLN A C 1
ATOM 727 O O . GLN A 1 93 ? 2.483 0.954 -17.203 1.00 59.94 93 GLN A O 1
ATOM 732 N N . ILE A 1 94 ? 4.733 1.024 -17.150 1.00 56.00 94 ILE A N 1
ATOM 733 C CA . ILE A 1 94 ? 4.866 2.467 -17.304 1.00 56.00 94 ILE A CA 1
ATOM 734 C C . ILE A 1 94 ? 5.167 2.744 -18.777 1.00 56.00 94 ILE A C 1
ATOM 736 O O . ILE A 1 94 ? 6.193 2.305 -19.300 1.00 56.00 94 ILE A O 1
ATOM 740 N N . GLU A 1 95 ? 4.274 3.455 -19.457 1.00 54.06 95 GLU A N 1
ATOM 741 C CA . GLU A 1 95 ? 4.494 3.889 -20.833 1.00 54.06 95 GLU A CA 1
ATOM 742 C C . GLU A 1 95 ? 5.095 5.300 -20.845 1.00 54.06 95 GLU A C 1
ATOM 744 O O . GLU A 1 95 ? 4.573 6.239 -20.236 1.00 54.06 95 GLU A O 1
ATOM 749 N N . ARG A 1 96 ? 6.222 5.464 -21.550 1.00 52.34 96 ARG A N 1
ATOM 750 C CA . ARG A 1 96 ? 6.816 6.779 -21.808 1.00 52.34 96 ARG A CA 1
ATOM 751 C C . ARG A 1 96 ? 6.024 7.464 -22.917 1.00 52.34 96 ARG A C 1
ATOM 753 O O . ARG A 1 96 ? 6.192 7.130 -24.089 1.00 52.34 96 ARG A O 1
ATOM 760 N N . THR A 1 97 ? 5.195 8.437 -22.563 1.00 55.44 97 THR A N 1
ATOM 761 C CA . THR A 1 97 ? 4.459 9.262 -23.532 1.00 55.44 97 THR A CA 1
ATOM 762 C C . THR A 1 97 ? 5.155 10.608 -23.743 1.00 55.44 97 THR A C 1
ATOM 764 O O . THR A 1 97 ? 6.000 11.017 -22.945 1.00 55.44 97 THR A O 1
ATOM 767 N N . ALA A 1 98 ? 4.789 11.335 -24.803 1.00 47.69 98 ALA A N 1
ATOM 768 C CA . ALA A 1 98 ? 5.294 12.689 -25.063 1.00 47.69 98 ALA A CA 1
ATOM 769 C C . ALA A 1 98 ? 4.965 13.695 -23.933 1.00 47.69 98 ALA A C 1
ATOM 771 O O . ALA A 1 98 ? 5.606 14.734 -23.826 1.00 47.69 98 ALA A O 1
ATOM 772 N N . SER A 1 99 ? 3.990 13.372 -23.077 1.00 50.78 99 SER A N 1
ATOM 773 C CA . SER A 1 99 ? 3.526 14.174 -21.936 1.00 50.78 99 SER A CA 1
ATOM 774 C C . SER A 1 99 ? 4.063 13.716 -20.570 1.00 50.78 99 SER A C 1
ATOM 776 O O . SER A 1 99 ? 3.625 14.229 -19.537 1.00 50.78 99 SER A O 1
ATOM 778 N N . GLY A 1 100 ? 4.986 12.748 -20.551 1.00 52.81 100 GLY A N 1
ATOM 779 C CA . GLY A 1 100 ? 5.544 12.140 -19.341 1.00 52.81 100 GLY A CA 1
ATOM 780 C C . GLY A 1 100 ? 5.221 10.650 -19.217 1.00 52.81 100 GLY A C 1
ATOM 781 O O . GLY A 1 100 ? 4.713 10.017 -20.145 1.00 52.81 100 GLY A O 1
ATOM 782 N N . TRP A 1 101 ? 5.534 10.073 -18.065 1.00 50.84 101 TRP A N 1
ATOM 783 C CA . TRP A 1 101 ? 5.235 8.675 -17.767 1.00 50.84 101 TRP A CA 1
ATOM 784 C C . TRP A 1 101 ? 3.754 8.513 -17.405 1.00 50.84 101 TRP A C 1
ATOM 786 O O . TRP A 1 101 ? 3.256 9.206 -16.517 1.00 50.84 101 TRP A O 1
ATOM 796 N N . GLN A 1 102 ? 3.053 7.626 -18.109 1.00 54.25 102 GLN A N 1
ATOM 797 C CA . GLN A 1 102 ? 1.688 7.214 -17.782 1.00 54.25 102 GLN A CA 1
ATOM 798 C C . GLN A 1 102 ? 1.722 5.784 -17.259 1.00 54.25 102 GLN A C 1
ATOM 800 O O . GLN A 1 102 ? 2.392 4.923 -17.834 1.00 54.25 102 GLN A O 1
ATOM 805 N N . ASP A 1 103 ? 1.031 5.546 -16.150 1.00 53.56 103 ASP A N 1
ATOM 806 C CA . ASP A 1 103 ? 0.863 4.204 -15.618 1.00 53.56 103 ASP A CA 1
ATOM 807 C C . ASP A 1 103 ? -0.478 3.590 -16.050 1.00 53.56 103 ASP A C 1
ATOM 809 O O . ASP A 1 103 ? -1.295 4.189 -16.756 1.00 53.56 103 ASP A O 1
ATOM 813 N N . VAL A 1 104 ? -0.676 2.368 -15.569 1.00 52.66 104 VAL A N 1
ATOM 814 C CA . VAL A 1 104 ? -1.857 1.504 -15.685 1.00 52.66 104 VAL A CA 1
ATOM 815 C C . VAL A 1 104 ? -3.200 2.210 -15.468 1.00 52.66 104 VAL A C 1
ATOM 817 O O . VAL A 1 104 ? -4.208 1.799 -16.034 1.00 52.66 104 VAL A O 1
ATOM 820 N N . TRP A 1 105 ? -3.233 3.246 -14.636 1.00 50.12 105 TRP A N 1
ATOM 821 C CA . TRP A 1 105 ? -4.442 3.921 -14.184 1.00 50.12 105 TRP A CA 1
ATOM 822 C C . TRP A 1 105 ? -4.800 5.141 -15.036 1.00 50.12 105 TRP A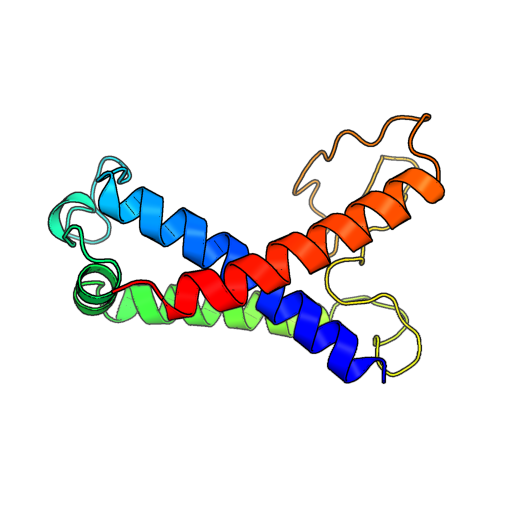 C 1
ATOM 824 O O . TRP A 1 105 ? -5.767 5.833 -14.722 1.00 50.12 105 TRP A O 1
ATOM 834 N N . GLY A 1 106 ? -4.018 5.466 -16.077 1.00 49.94 106 GLY A N 1
ATOM 835 C CA . GLY A 1 106 ? -4.222 6.668 -16.901 1.00 49.94 106 GLY A CA 1
ATOM 836 C C . GLY A 1 106 ? -4.083 7.986 -16.123 1.00 49.94 106 GLY A C 1
ATOM 837 O O . GLY A 1 106 ? -4.252 9.070 -16.683 1.00 49.94 106 GLY A O 1
ATOM 838 N N . GLY A 1 107 ? -3.757 7.904 -14.834 1.00 47.47 107 GLY A N 1
ATOM 839 C CA . GLY A 1 107 ? -3.466 9.017 -13.956 1.00 47.47 107 GLY A CA 1
ATOM 840 C C . GLY A 1 107 ? -1.960 9.195 -13.836 1.00 47.47 107 GLY A C 1
ATOM 841 O O . GLY A 1 107 ? -1.186 8.245 -13.886 1.00 47.47 107 GLY A O 1
ATOM 842 N N . LYS A 1 108 ? -1.516 10.432 -13.635 1.00 49.31 108 LYS A N 1
ATOM 843 C CA . LYS A 1 108 ? -0.165 10.721 -13.138 1.00 49.31 108 LYS A CA 1
ATOM 844 C C . LYS A 1 108 ? -0.075 10.279 -11.668 1.00 49.31 108 LYS A C 1
ATOM 846 O O . LYS A 1 108 ? -0.068 11.130 -10.786 1.00 49.31 108 LYS A O 1
ATOM 851 N N . VAL A 1 109 ? -0.126 8.980 -11.372 1.00 49.28 109 VAL A N 1
ATOM 852 C CA . VAL A 1 109 ? -0.382 8.516 -9.991 1.00 49.28 109 VAL A CA 1
ATOM 853 C C . VAL A 1 109 ? 0.853 8.610 -9.095 1.00 49.28 109 VAL A C 1
ATOM 855 O O . VAL A 1 109 ? 0.719 8.772 -7.889 1.00 49.28 109 VAL A O 1
ATOM 858 N N . LEU A 1 110 ? 2.054 8.653 -9.672 1.00 46.97 110 LEU A N 1
ATOM 859 C CA . LEU A 1 110 ? 3.240 9.200 -9.021 1.00 46.97 110 LEU A CA 1
ATOM 860 C C . LEU A 1 110 ? 4.089 9.916 -10.070 1.00 46.97 110 LEU A C 1
ATOM 862 O O . LEU A 1 110 ? 4.513 9.309 -11.051 1.00 46.97 110 LEU A O 1
ATOM 866 N N . ASN A 1 111 ? 4.374 11.203 -9.855 1.00 43.59 111 ASN A N 1
ATOM 867 C CA . ASN A 1 111 ? 5.481 11.862 -10.541 1.00 43.59 111 ASN A CA 1
ATOM 868 C C . ASN A 1 111 ? 6.774 11.277 -9.973 1.00 43.59 111 ASN A C 1
ATOM 870 O O . ASN A 1 111 ? 7.357 11.832 -9.045 1.00 43.59 111 ASN A O 1
ATOM 874 N N . ILE A 1 112 ? 7.172 10.110 -10.468 1.00 51.81 112 ILE A N 1
ATOM 875 C CA . ILE A 1 112 ? 8.492 9.576 -10.179 1.00 51.81 112 ILE A CA 1
ATOM 876 C C . ILE A 1 112 ? 9.448 10.503 -10.937 1.00 51.81 112 ILE A C 1
ATOM 878 O O . ILE A 1 112 ? 9.307 10.602 -12.160 1.00 51.81 112 ILE A O 1
ATOM 882 N N . PRO A 1 113 ? 10.339 11.249 -10.256 1.00 48.12 113 PRO A N 1
ATOM 883 C CA . PRO A 1 113 ? 11.256 12.168 -10.912 1.00 48.12 113 PRO A CA 1
ATOM 884 C C . PRO A 1 113 ? 12.289 11.343 -11.678 1.00 48.12 113 PRO A C 1
ATOM 886 O O . PRO A 1 113 ? 13.384 11.087 -11.189 1.00 48.12 113 PRO A O 1
ATOM 889 N N . PHE A 1 114 ? 11.897 10.872 -12.859 1.00 51.31 114 PHE A N 1
ATOM 890 C CA . PHE A 1 114 ? 12.806 10.306 -13.831 1.00 51.31 114 PHE A CA 1
ATOM 891 C C . PHE A 1 114 ? 13.271 11.448 -14.725 1.00 51.31 114 PHE A C 1
ATOM 893 O O . PHE A 1 114 ? 12.507 11.960 -15.550 1.00 51.31 114 PHE A O 1
ATOM 900 N N . GLY A 1 115 ? 14.495 11.899 -14.482 1.00 55.75 115 GLY A N 1
ATOM 901 C CA . GLY A 1 115 ? 15.148 12.933 -15.267 1.00 55.75 115 GLY A CA 1
ATOM 902 C C . GLY A 1 115 ? 15.714 12.362 -16.573 1.00 55.75 115 GLY A C 1
ATOM 903 O O . GLY A 1 115 ? 15.799 11.143 -16.744 1.00 55.75 115 GLY A O 1
ATOM 904 N N . PRO A 1 116 ? 16.143 13.221 -17.510 1.00 56.81 116 PRO A N 1
ATOM 905 C CA . PRO A 1 116 ? 16.859 12.809 -18.723 1.00 56.81 116 PRO A CA 1
ATOM 906 C C . PRO A 1 116 ? 18.105 11.942 -18.445 1.00 56.81 116 PRO A C 1
ATOM 908 O O . PRO A 1 116 ? 18.550 11.205 -19.320 1.00 56.81 116 PRO A O 1
ATOM 911 N N . GLU A 1 117 ? 18.652 12.025 -17.229 1.00 55.84 117 GLU A N 1
ATOM 912 C CA . GLU A 1 117 ? 19.813 11.281 -16.724 1.00 55.84 117 GLU A CA 1
ATOM 913 C C . GLU A 1 117 ? 19.541 9.838 -16.235 1.00 55.84 117 GLU A C 1
ATOM 915 O O . GLU A 1 117 ? 20.469 9.151 -15.794 1.00 55.84 117 GLU A O 1
ATOM 920 N N . ASP A 1 118 ? 18.306 9.334 -16.298 1.00 60.75 118 ASP A N 1
ATOM 921 C CA . ASP A 1 118 ? 17.983 7.967 -15.872 1.00 60.75 118 ASP A CA 1
ATOM 922 C C . ASP A 1 118 ? 18.302 6.915 -16.943 1.00 60.75 118 ASP A C 1
ATOM 924 O O . ASP A 1 118 ? 17.452 6.460 -17.705 1.00 60.75 118 ASP A O 1
ATOM 928 N N . THR A 1 119 ? 19.569 6.503 -16.979 1.00 65.62 119 THR A N 1
ATOM 929 C CA . THR A 1 119 ? 20.074 5.426 -17.842 1.00 65.62 119 THR A CA 1
ATOM 930 C C . THR A 1 119 ? 19.445 4.068 -17.498 1.00 65.62 119 THR A C 1
ATOM 932 O O . THR A 1 119 ? 19.227 3.749 -16.327 1.00 65.62 119 THR A O 1
ATOM 935 N N . ASP A 1 120 ? 19.303 3.183 -18.492 1.00 68.00 120 ASP A N 1
ATOM 936 C CA . ASP A 1 120 ? 18.879 1.780 -18.324 1.00 68.00 120 ASP A CA 1
ATOM 937 C C . ASP A 1 120 ? 19.634 1.037 -17.202 1.00 68.00 120 ASP A C 1
ATOM 939 O O . ASP A 1 120 ? 19.078 0.193 -16.495 1.00 68.00 120 ASP A O 1
ATOM 943 N N . ALA A 1 121 ? 20.912 1.365 -16.990 1.00 74.31 121 ALA A N 1
ATOM 944 C CA . ALA A 1 121 ? 21.732 0.806 -15.915 1.00 74.31 121 ALA A CA 1
ATOM 945 C C . ALA A 1 121 ? 21.239 1.198 -14.508 1.00 74.31 121 ALA A C 1
ATOM 947 O O . ALA A 1 121 ? 21.252 0.374 -13.586 1.00 74.31 121 ALA A O 1
ATOM 948 N N . LYS A 1 122 ? 20.763 2.436 -14.337 1.00 73.50 122 LYS A N 1
ATOM 949 C CA . LYS A 1 122 ? 20.189 2.923 -13.078 1.00 73.50 122 LYS A CA 1
ATOM 950 C C . LYS A 1 122 ? 18.855 2.236 -12.806 1.00 73.50 122 LYS A C 1
ATOM 952 O O . LYS A 1 122 ? 18.639 1.757 -11.695 1.00 73.50 122 LYS A O 1
ATOM 957 N N . PHE A 1 123 ? 18.031 2.065 -13.838 1.00 71.94 123 PHE A N 1
ATOM 958 C CA . PHE A 1 123 ? 16.773 1.329 -13.732 1.00 71.94 123 PHE A CA 1
ATOM 959 C C . PHE A 1 123 ? 16.985 -0.133 -13.305 1.00 71.94 123 PHE A C 1
ATOM 961 O O . PHE A 1 123 ? 16.359 -0.612 -12.361 1.00 71.94 123 PHE A O 1
ATOM 968 N N . ARG A 1 124 ? 17.951 -0.833 -13.914 1.00 77.19 124 ARG A N 1
ATOM 969 C CA . ARG A 1 124 ? 18.314 -2.206 -13.511 1.00 77.19 124 ARG A CA 1
ATOM 970 C C . ARG A 1 124 ? 18.816 -2.282 -12.070 1.00 77.19 124 ARG A C 1
ATOM 972 O O . ARG A 1 124 ? 18.493 -3.226 -11.352 1.00 77.19 124 ARG A O 1
ATOM 979 N N . THR A 1 125 ? 19.593 -1.290 -11.640 1.00 83.69 125 THR A N 1
ATOM 980 C CA . THR A 1 125 ? 20.058 -1.195 -10.249 1.00 83.69 125 THR A CA 1
ATOM 981 C C . THR A 1 125 ? 18.883 -1.039 -9.281 1.00 83.69 125 THR A C 1
ATOM 983 O O . THR A 1 125 ? 18.834 -1.742 -8.273 1.00 83.69 125 THR A O 1
ATOM 986 N N . GLN A 1 126 ? 17.900 -0.195 -9.605 1.00 81.44 126 GLN A N 1
ATOM 987 C CA . GLN A 1 126 ? 16.690 -0.019 -8.794 1.00 81.44 126 GLN A CA 1
ATOM 988 C C . GLN A 1 126 ? 15.851 -1.300 -8.717 1.00 81.44 126 GLN A C 1
ATOM 990 O O . GLN A 1 126 ? 15.431 -1.682 -7.628 1.00 81.44 126 GLN A O 1
ATOM 995 N N . GLN A 1 127 ? 15.682 -2.017 -9.831 1.00 82.44 127 GLN A N 1
ATOM 996 C CA . GLN A 1 127 ? 14.992 -3.313 -9.836 1.00 82.44 127 GLN A CA 1
ATOM 997 C C . GLN A 1 127 ? 15.687 -4.337 -8.928 1.00 82.44 127 GLN A C 1
ATOM 999 O O . GLN A 1 127 ? 15.032 -5.074 -8.195 1.00 82.44 127 GLN A O 1
ATOM 1004 N N . ASN A 1 128 ? 17.022 -4.382 -8.944 1.00 87.38 128 ASN A N 1
ATOM 1005 C CA . ASN A 1 128 ? 17.781 -5.261 -8.053 1.00 87.38 128 ASN A CA 1
ATOM 1006 C C . ASN A 1 128 ? 17.620 -4.862 -6.579 1.00 87.38 128 ASN A C 1
ATOM 1008 O O . ASN A 1 128 ? 17.477 -5.736 -5.723 1.00 87.38 128 ASN A O 1
ATOM 1012 N N . ALA A 1 129 ? 17.612 -3.560 -6.282 1.00 88.50 129 ALA A N 1
ATOM 1013 C CA . ALA A 1 129 ? 17.378 -3.054 -4.933 1.00 88.50 129 ALA A CA 1
ATOM 1014 C C . ALA A 1 129 ? 15.974 -3.419 -4.426 1.00 88.50 129 ALA A C 1
ATOM 1016 O O . ALA A 1 129 ? 15.839 -3.899 -3.303 1.00 88.50 129 ALA A O 1
ATOM 1017 N N . GLU A 1 130 ? 14.948 -3.273 -5.267 1.00 89.00 130 GLU A N 1
ATOM 1018 C CA . GLU A 1 130 ? 13.567 -3.653 -4.956 1.00 89.00 130 GLU A CA 1
ATOM 1019 C C . GLU A 1 130 ? 13.456 -5.123 -4.532 1.00 89.00 130 GLU A C 1
ATOM 1021 O O . GLU A 1 130 ? 12.811 -5.447 -3.537 1.00 89.00 130 GLU A O 1
ATOM 1026 N N . LEU A 1 131 ? 14.129 -6.021 -5.248 1.00 90.38 131 LEU A N 1
ATOM 1027 C CA . LEU A 1 131 ? 14.090 -7.451 -4.949 1.00 90.38 131 LEU A CA 1
ATOM 1028 C C . LEU A 1 131 ? 14.836 -7.799 -3.673 1.00 90.38 131 LEU A C 1
ATOM 1030 O O . LEU A 1 131 ? 14.353 -8.605 -2.884 1.00 90.38 131 LEU A O 1
ATOM 1034 N N . ASN A 1 132 ? 16.013 -7.212 -3.467 1.00 93.6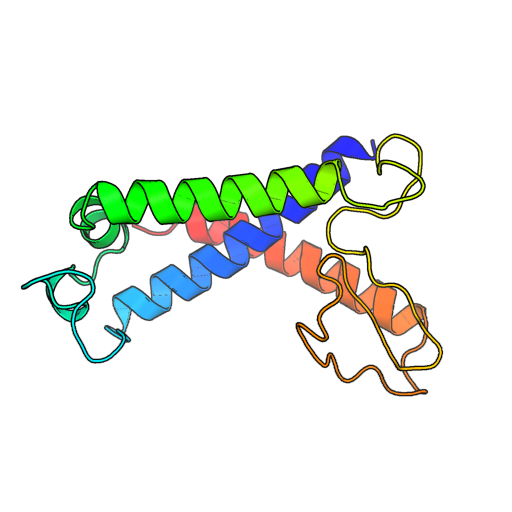9 132 ASN A N 1
ATOM 1035 C CA . ASN A 1 132 ? 16.809 -7.485 -2.276 1.00 93.69 132 ASN A CA 1
ATOM 1036 C C . ASN A 1 132 ? 16.099 -6.969 -1.018 1.00 93.69 132 ASN A C 1
ATOM 1038 O O . ASN A 1 132 ? 15.941 -7.721 -0.056 1.00 93.69 132 ASN A O 1
ATOM 1042 N N . ASN A 1 133 ? 15.590 -5.735 -1.058 1.00 94.88 133 ASN A N 1
ATOM 1043 C CA . ASN A 1 133 ? 14.805 -5.156 0.034 1.00 94.88 133 ASN A CA 1
ATOM 1044 C C . ASN A 1 133 ? 13.501 -5.921 0.248 1.00 94.88 133 ASN A C 1
ATOM 1046 O O . ASN A 1 133 ? 13.113 -6.202 1.377 1.00 94.88 133 ASN A O 1
ATOM 1050 N N . GLY A 1 134 ? 12.847 -6.314 -0.837 1.00 93.62 134 GLY A N 1
ATOM 1051 C CA . GLY A 1 134 ? 11.611 -7.063 -0.788 1.00 93.62 134 GLY A CA 1
ATOM 1052 C C . GLY A 1 134 ? 11.770 -8.475 -0.211 1.00 93.62 134 GLY A C 1
ATOM 1053 O O . GLY A 1 134 ? 10.933 -8.913 0.574 1.00 93.62 134 GLY A O 1
ATOM 1054 N N . ARG A 1 135 ? 12.872 -9.174 -0.511 1.00 96.06 135 ARG A N 1
ATOM 1055 C CA . ARG A 1 135 ? 13.223 -10.454 0.135 1.00 96.06 135 ARG A CA 1
ATOM 1056 C C . ARG A 1 135 ? 13.478 -10.288 1.627 1.00 96.06 135 ARG A C 1
ATOM 1058 O O . ARG A 1 135 ? 12.977 -11.086 2.414 1.00 96.06 135 ARG A O 1
ATOM 1065 N N . ALA A 1 136 ? 14.206 -9.241 2.015 1.00 95.06 136 ALA A N 1
ATOM 1066 C CA . ALA A 1 136 ? 14.418 -8.922 3.423 1.00 95.06 136 ALA A CA 1
ATOM 1067 C C . ALA A 1 136 ? 13.090 -8.610 4.134 1.00 95.06 136 ALA A C 1
ATOM 1069 O O . ALA A 1 136 ? 12.852 -9.120 5.224 1.00 95.06 136 ALA A O 1
ATOM 1070 N N . ALA A 1 137 ? 12.194 -7.851 3.496 1.00 94.69 137 ALA A N 1
ATOM 1071 C CA . ALA A 1 137 ? 10.879 -7.529 4.042 1.00 94.69 137 ALA A CA 1
ATOM 1072 C C . ALA A 1 137 ? 9.989 -8.768 4.209 1.00 94.69 137 ALA A C 1
ATOM 1074 O O . ALA A 1 137 ? 9.324 -8.891 5.231 1.00 94.69 137 ALA A O 1
ATOM 1075 N N . MET A 1 138 ? 10.012 -9.711 3.258 1.00 95.69 138 MET A N 1
ATOM 1076 C CA . MET A 1 138 ? 9.277 -10.977 3.388 1.00 95.69 138 MET A CA 1
ATOM 1077 C C . MET A 1 138 ? 9.717 -11.765 4.626 1.00 95.69 138 MET A C 1
ATOM 1079 O O . MET A 1 138 ? 8.874 -12.295 5.339 1.00 95.69 138 MET A O 1
ATOM 1083 N N . ILE A 1 139 ? 11.019 -11.810 4.916 1.00 94.94 139 ILE A N 1
ATOM 1084 C CA . ILE A 1 139 ? 11.531 -12.454 6.134 1.00 94.94 139 ILE A CA 1
ATOM 1085 C C . ILE A 1 139 ? 11.176 -11.625 7.376 1.00 94.94 139 ILE A C 1
ATOM 1087 O O . ILE A 1 139 ? 10.765 -12.185 8.387 1.00 94.94 139 ILE A O 1
ATOM 1091 N N . GLY A 1 140 ? 11.294 -10.298 7.289 1.00 92.88 140 GLY A N 1
ATOM 1092 C CA . GLY A 1 140 ? 11.013 -9.376 8.388 1.00 92.88 140 GLY A CA 1
ATOM 1093 C C . GLY A 1 140 ? 9.575 -9.463 8.890 1.00 92.88 140 GLY A C 1
ATOM 1094 O O . GLY A 1 140 ? 9.365 -9.657 10.083 1.00 92.88 140 GLY A O 1
ATOM 1095 N N . ILE A 1 141 ? 8.590 -9.403 7.989 1.00 92.19 141 ILE A N 1
ATOM 1096 C CA . ILE A 1 141 ? 7.170 -9.437 8.366 1.00 92.19 141 ILE A CA 1
ATOM 1097 C C . ILE A 1 141 ? 6.760 -10.775 8.993 1.00 92.19 141 ILE A C 1
ATOM 1099 O O . ILE A 1 141 ? 5.903 -10.797 9.867 1.00 92.19 141 ILE A O 1
ATOM 1103 N N . MET A 1 142 ? 7.400 -11.886 8.605 1.00 89.56 142 MET A N 1
ATOM 1104 C CA . MET A 1 142 ? 7.180 -13.189 9.248 1.00 89.56 142 MET A CA 1
ATOM 1105 C C . MET A 1 142 ? 7.701 -13.234 10.691 1.00 89.56 142 MET A C 1
ATOM 1107 O O . MET A 1 142 ? 7.255 -14.073 11.468 1.00 89.56 142 MET A O 1
ATOM 1111 N N . GLY A 1 143 ? 8.652 -12.365 11.044 1.00 88.38 143 GLY A N 1
ATOM 1112 C CA . GLY A 1 143 ? 9.200 -12.251 12.394 1.00 88.38 143 GLY A CA 1
ATOM 1113 C C . GLY A 1 143 ? 8.470 -11.250 13.291 1.00 88.38 143 GLY A C 1
ATOM 1114 O O . GLY A 1 143 ? 8.818 -11.146 14.464 1.00 88.38 143 GLY A O 1
ATOM 1115 N N . PHE A 1 144 ? 7.506 -10.492 12.766 1.00 85.19 144 PHE A N 1
ATOM 1116 C CA . PHE A 1 144 ? 6.736 -9.532 13.557 1.00 85.19 144 PHE A CA 1
ATOM 1117 C C . PHE A 1 144 ? 5.636 -10.251 14.354 1.00 85.19 144 PHE A C 1
ATOM 1119 O O . PHE A 1 144 ? 4.998 -11.173 13.846 1.00 85.19 144 PHE A O 1
ATOM 1126 N N . SER A 1 145 ? 5.434 -9.833 15.609 1.00 66.62 145 SER A N 1
ATOM 1127 C CA . SER A 1 145 ? 4.459 -10.396 16.560 1.00 66.62 145 SER A CA 1
ATOM 1128 C C . SER A 1 145 ? 3.689 -9.300 17.281 1.00 66.62 145 SER A C 1
ATOM 1130 O O . SER A 1 145 ? 4.381 -8.364 17.750 1.00 66.62 145 SER A O 1
#

Secondary structure (DSSP, 8-state):
-HHHHHHHHHHHHHHHHHHHHHHHHHTT-PPSSEEETTEEGGGG-SSHHHHHHHS-HHHHHHHHHHHHHHHHHHHHSS-SS-GGGTPPPTT---EEETTEEE-TTSS--------TT--HHHHHHHHHHHHHHHHHHHHHHHT--

pLDDT: mean 77.74, std 14.92, range [43.59, 96.06]

Organism: NCBI:txid35677

Sequence (145 aa):
MLWYRAAELKHSRVAMLACTGWLVNQYELYFPGNLAAGKAFASLGKNPLEAWSATPYDGKVQILFAIGLAEFHSEFGTYKKHFTRGGPLPGNQIERTASGWQDVWGGKVLNIPFGPEDTDAKFRTQQNAELNNGRAAMIGIMGFS

InterPro domains:
  IPR022796 Chlorophyll A-B binding protein [PF00504] (3-144)

Foldseek 3Di:
DLVVVLVLLVQLVVLVVLVVVLVCLQVLVFDADAPDDVHGLSPQHSGVVSSVVPDDPVSVVVVVVVVVVVVVLQQVFPFPDDRVRVGDRRPVQWDQDPVGTAHRVSDPPDVPVDDPPCDPVNVVVVVVVSSVSSVVSSVVSVPDD